Protein AF-A0A5P8Z3U8-F1 (afdb_monomer)

Radius of gyration: 17.89 Å; Cα contacts (8 Å, |Δi|>4): 23; chains: 1; bounding box: 40×23×46 Å

Solvent-accessible surface area (backbone atoms only — not comparable to full-atom values): 4540 Å² total; per-residue (Å²): 98,67,53,31,60,72,70,74,52,86,64,94,70,64,62,84,75,48,48,60,47,36,76,71,67,54,45,81,90,75,65,69,95,77,57,78,86,77,92,70,88,80,89,86,73,74,86,85,56,85,70,52,74,71,51,48,56,52,52,52,56,53,61,78,73,102

Secondary structure (DSSP, 8-state):
-HHHHTTS------HHHHHHHHHTTS-----GGGPPP---------TTS---HHHHHHHHHHHHT-

Foldseek 3Di:
DVCVLVVNDDDDDDCVVCVVCVVVVSDDDDPPVVRDDDPDDDDDDDPPDPDDPVVVVVVVVVVVVD

Mean predicted aligned error: 5.98 Å

pLDDT: mean 89.02, std 7.89, range [56.38, 97.5]

Sequence (66 aa):
MQAAIDGIGLALVPERLAARPIAEGRLETCLDAFCPSFPGFYLYYPGRLRPSSAFQVVLDALREHG

Structure (mmCIF, N/CA/C/O backbone):
data_AF-A0A5P8Z3U8-F1
#
_entry.id   AF-A0A5P8Z3U8-F1
#
loop_
_atom_site.group_PDB
_atom_site.id
_atom_site.type_symbol
_atom_site.label_atom_id
_atom_site.label_alt_id
_atom_site.label_comp_id
_atom_site.label_asym_id
_atom_site.label_entity_id
_atom_site.label_seq_id
_atom_site.pdbx_PDB_ins_code
_atom_site.Cartn_x
_atom_site.Cartn_y
_atom_site.Cartn_z
_atom_site.occupancy
_atom_site.B_iso_or_equiv
_atom_site.auth_seq_id
_atom_site.auth_comp_id
_atom_site.auth_asym_id
_atom_site.auth_atom_id
_atom_site.pdbx_PDB_model_num
ATOM 1 N N . MET A 1 1 ? 7.271 6.279 -4.1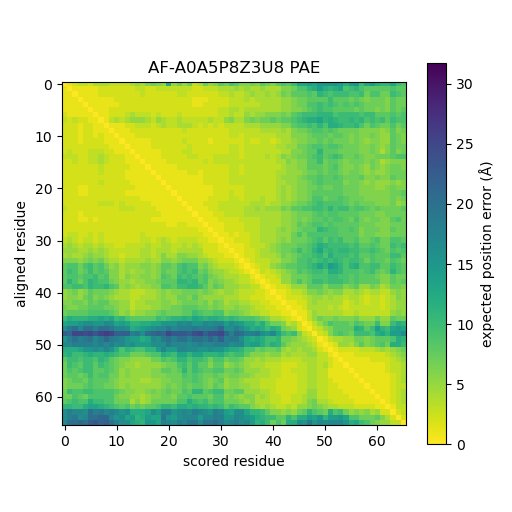95 1.00 88.94 1 MET A N 1
ATOM 2 C CA . MET A 1 1 ? 6.454 6.028 -5.404 1.00 88.94 1 MET A CA 1
ATOM 3 C C . MET A 1 1 ? 6.894 6.892 -6.580 1.00 88.94 1 MET A C 1
ATOM 5 O O . MET A 1 1 ? 7.205 6.312 -7.604 1.00 88.94 1 MET A O 1
ATOM 9 N N . GLN A 1 2 ? 6.992 8.224 -6.446 1.00 93.81 2 GLN A N 1
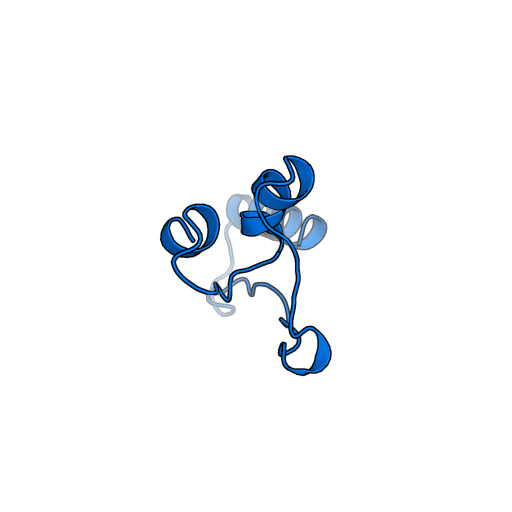ATOM 10 C CA . GLN A 1 2 ? 7.389 9.106 -7.561 1.00 93.81 2 GLN A CA 1
ATOM 11 C C . GLN A 1 2 ? 8.717 8.700 -8.229 1.00 93.81 2 GLN A C 1
ATOM 13 O O . GLN A 1 2 ? 8.749 8.526 -9.435 1.00 93.81 2 GLN A O 1
ATOM 18 N N . ALA A 1 3 ? 9.757 8.389 -7.448 1.00 94.44 3 ALA A N 1
ATOM 19 C CA . ALA A 1 3 ? 11.027 7.897 -7.993 1.00 94.44 3 ALA A CA 1
ATOM 20 C C . ALA A 1 3 ? 10.892 6.632 -8.867 1.00 94.44 3 ALA A C 1
ATOM 22 O O . ALA A 1 3 ? 11.629 6.490 -9.833 1.00 94.44 3 ALA A O 1
ATOM 23 N N . ALA A 1 4 ? 9.954 5.726 -8.563 1.00 96.56 4 ALA A N 1
ATOM 24 C CA . ALA A 1 4 ? 9.719 4.543 -9.394 1.00 96.56 4 ALA A CA 1
ATOM 25 C C . ALA A 1 4 ? 8.996 4.899 -10.700 1.00 96.56 4 ALA A C 1
ATOM 27 O O . ALA A 1 4 ? 9.341 4.385 -11.754 1.00 96.56 4 ALA A O 1
ATOM 28 N N . ILE A 1 5 ? 8.043 5.834 -10.635 1.00 95.88 5 ILE A N 1
ATOM 29 C CA . ILE A 1 5 ? 7.345 6.375 -11.811 1.00 95.88 5 ILE A CA 1
ATOM 30 C C . ILE A 1 5 ? 8.323 7.101 -12.745 1.00 95.88 5 ILE A C 1
ATOM 32 O O . ILE A 1 5 ? 8.184 7.023 -13.960 1.00 95.88 5 ILE A O 1
ATOM 36 N N . ASP A 1 6 ? 9.318 7.783 -12.178 1.00 96.75 6 ASP A N 1
ATOM 37 C CA . ASP A 1 6 ? 10.356 8.495 -12.928 1.00 96.75 6 ASP A CA 1
ATOM 38 C C . ASP A 1 6 ? 11.492 7.564 -13.410 1.00 96.75 6 ASP A C 1
ATOM 40 O O . ASP A 1 6 ? 12.463 8.033 -13.998 1.00 96.75 6 ASP A O 1
ATOM 44 N N . GLY A 1 7 ? 11.404 6.249 -13.157 1.00 94.81 7 GLY A N 1
ATOM 45 C CA . GLY A 1 7 ? 12.396 5.259 -13.598 1.00 94.81 7 GLY A CA 1
ATOM 46 C C . GLY A 1 7 ? 13.698 5.232 -12.786 1.00 94.81 7 GLY A C 1
ATOM 47 O O . GLY A 1 7 ? 14.699 4.684 -13.238 1.00 94.81 7 GLY A O 1
ATOM 48 N N . ILE A 1 8 ? 13.706 5.815 -11.586 1.00 96.25 8 ILE A N 1
ATOM 49 C CA . ILE A 1 8 ? 14.891 5.968 -10.722 1.00 96.25 8 ILE A CA 1
ATOM 50 C C . ILE A 1 8 ? 15.025 4.792 -9.728 1.00 96.25 8 ILE A C 1
ATOM 52 O O . ILE A 1 8 ? 16.032 4.670 -9.031 1.00 96.25 8 ILE A O 1
ATOM 56 N N . GLY A 1 9 ? 14.041 3.888 -9.647 1.00 94.50 9 GLY A N 1
ATOM 57 C CA . GLY A 1 9 ? 14.131 2.694 -8.800 1.00 94.50 9 GLY A CA 1
ATOM 58 C C . GLY A 1 9 ? 12.823 1.922 -8.640 1.00 94.50 9 GLY A C 1
ATOM 59 O O . GLY A 1 9 ? 11.889 2.085 -9.418 1.00 94.50 9 GLY A O 1
ATOM 60 N N . LEU A 1 10 ? 12.756 1.089 -7.597 1.00 95.25 10 LEU A N 1
ATOM 61 C CA . LEU A 1 10 ? 11.582 0.282 -7.245 1.00 95.25 10 LEU A CA 1
ATOM 62 C C . LEU A 1 10 ? 10.828 0.881 -6.051 1.00 95.25 10 LEU A C 1
ATOM 64 O O . LEU A 1 10 ? 11.400 1.594 -5.223 1.00 95.25 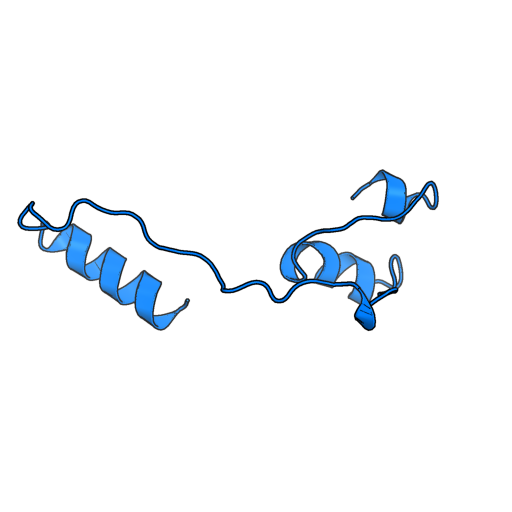10 LEU A O 1
ATOM 68 N N . ALA A 1 11 ? 9.536 0.571 -5.937 1.00 94.50 11 ALA A N 1
ATOM 69 C CA . ALA A 1 11 ? 8.714 0.962 -4.797 1.00 94.50 11 ALA A CA 1
ATOM 70 C C . ALA A 1 11 ? 7.940 -0.241 -4.250 1.00 94.50 11 ALA A C 1
ATOM 72 O O . ALA A 1 11 ? 7.183 -0.869 -4.980 1.00 94.50 11 ALA A O 1
ATOM 73 N N . LEU A 1 12 ? 8.083 -0.504 -2.949 1.00 93.19 12 LEU A N 1
ATOM 74 C CA . LEU A 1 12 ? 7.243 -1.449 -2.215 1.00 93.19 12 LEU A CA 1
ATOM 75 C C . LEU A 1 12 ? 6.115 -0.665 -1.535 1.00 93.19 12 LEU A C 1
ATOM 77 O O . LEU A 1 12 ? 6.337 0.017 -0.534 1.00 93.19 12 LEU A O 1
ATOM 81 N N . VAL A 1 13 ? 4.923 -0.692 -2.126 1.00 91.62 13 VAL A N 1
ATOM 82 C CA . VAL A 1 13 ? 3.735 0.037 -1.656 1.00 91.62 13 VAL A CA 1
ATOM 83 C C . VAL A 1 13 ? 2.491 -0.851 -1.775 1.00 91.62 13 VAL A C 1
ATOM 85 O O . VAL A 1 13 ? 2.496 -1.757 -2.602 1.00 91.62 13 VAL A O 1
ATOM 88 N N . PRO A 1 14 ? 1.415 -0.588 -1.008 1.00 90.56 14 PRO A N 1
ATOM 89 C CA . PRO A 1 14 ? 0.145 -1.298 -1.171 1.00 90.56 14 PRO A CA 1
ATOM 90 C C . PRO A 1 14 ? -0.396 -1.222 -2.604 1.00 90.56 14 PRO A C 1
ATOM 92 O O . PRO A 1 14 ? -0.340 -0.152 -3.223 1.00 90.56 14 PRO A O 1
ATOM 95 N N . GLU A 1 15 ? -1.010 -2.303 -3.095 1.00 89.56 15 GLU A N 1
ATOM 96 C CA . GLU A 1 15 ? -1.468 -2.420 -4.487 1.00 89.56 15 GLU A CA 1
ATOM 97 C C . GLU A 1 15 ? -2.416 -1.281 -4.873 1.00 89.56 15 GLU A C 1
ATOM 99 O O . GLU A 1 15 ? -2.295 -0.699 -5.951 1.00 89.56 15 GLU A O 1
ATOM 104 N N . ARG A 1 16 ? -3.303 -0.871 -3.955 1.00 90.06 16 ARG A N 1
ATOM 105 C CA . ARG A 1 16 ? -4.248 0.241 -4.172 1.00 90.06 16 ARG A CA 1
ATOM 106 C C . ARG A 1 16 ? -3.579 1.560 -4.568 1.00 90.06 16 ARG A C 1
ATOM 108 O O . ARG A 1 16 ? -4.200 2.368 -5.250 1.00 90.06 16 ARG A O 1
ATOM 115 N N . LEU A 1 17 ? -2.344 1.807 -4.121 1.00 92.75 17 LEU A N 1
ATOM 116 C CA . LEU A 1 17 ? -1.614 3.034 -4.451 1.00 92.75 17 LEU A CA 1
ATOM 117 C C . LEU A 1 17 ? -0.957 2.948 -5.834 1.00 92.75 17 LEU A C 1
ATOM 119 O O . LEU A 1 17 ? -0.869 3.961 -6.526 1.00 92.75 17 LEU A O 1
ATOM 123 N N . ALA A 1 18 ? -0.531 1.751 -6.245 1.00 94.00 18 ALA A N 1
ATOM 124 C CA . ALA A 1 18 ? 0.096 1.505 -7.542 1.00 94.00 18 ALA A CA 1
ATOM 125 C C . ALA A 1 18 ? -0.921 1.223 -8.665 1.00 94.00 18 ALA A C 1
ATOM 127 O O . ALA A 1 18 ? -0.586 1.385 -9.836 1.00 94.00 18 ALA A O 1
ATOM 128 N N . ALA A 1 19 ? -2.167 0.869 -8.324 1.00 95.25 19 ALA A N 1
ATOM 129 C CA . ALA A 1 19 ? -3.208 0.459 -9.267 1.00 95.25 19 ALA A CA 1
ATOM 130 C C . ALA A 1 19 ? -3.407 1.440 -10.431 1.00 95.25 19 ALA A C 1
ATOM 132 O O . ALA A 1 19 ? -3.458 1.030 -11.588 1.00 95.25 19 ALA A O 1
ATOM 133 N N . ARG A 1 20 ? -3.479 2.747 -10.144 1.00 96.56 20 ARG A N 1
ATOM 134 C CA . ARG A 1 20 ? -3.670 3.768 -11.182 1.00 96.56 20 ARG A CA 1
ATOM 135 C C . ARG A 1 20 ? -2.443 3.913 -12.098 1.00 96.56 20 ARG A C 1
ATOM 137 O O . ARG A 1 20 ? -2.620 3.774 -13.302 1.00 96.56 20 ARG A O 1
ATOM 144 N N . PRO A 1 21 ? -1.219 4.150 -11.589 1.00 96.00 21 PRO A N 1
ATOM 145 C CA . PRO A 1 21 ? -0.025 4.177 -12.434 1.00 96.00 21 PRO A CA 1
ATOM 146 C C . PRO A 1 21 ? 0.194 2.903 -13.262 1.00 96.00 21 PRO A C 1
ATOM 148 O O . PRO A 1 21 ? 0.647 3.009 -14.397 1.00 96.00 21 PRO A O 1
ATOM 151 N N . ILE A 1 22 ? -0.143 1.722 -12.729 1.00 96.69 22 ILE A N 1
ATOM 152 C CA . ILE A 1 22 ? -0.063 0.453 -13.470 1.00 96.69 22 ILE A CA 1
ATOM 153 C C . ILE A 1 22 ? -1.092 0.424 -14.605 1.00 96.69 22 ILE A C 1
ATOM 155 O O . ILE A 1 22 ? -0.743 0.132 -15.744 1.00 96.69 22 ILE A O 1
ATOM 159 N N . ALA A 1 23 ? -2.348 0.787 -14.327 1.00 97.50 23 ALA A N 1
ATOM 160 C CA . ALA A 1 23 ? -3.394 0.855 -15.349 1.00 97.50 23 ALA A CA 1
ATOM 161 C C . ALA A 1 23 ? -3.084 1.889 -16.449 1.00 97.50 23 ALA A C 1
ATOM 163 O O . ALA A 1 23 ? -3.452 1.697 -17.604 1.00 97.50 23 ALA A O 1
ATOM 164 N N . GLU A 1 24 ? -2.387 2.973 -16.100 1.00 97.31 24 GLU A N 1
ATOM 165 C CA . GLU A 1 24 ? -1.893 3.991 -17.036 1.00 97.31 24 GLU A CA 1
ATOM 166 C C . GLU A 1 24 ? -0.613 3.557 -17.788 1.00 97.31 24 GLU A C 1
ATOM 168 O O . GLU A 1 24 ? -0.109 4.321 -18.609 1.00 97.31 24 GLU A O 1
ATOM 173 N N . GLY A 1 25 ? -0.062 2.366 -17.515 1.00 96.38 25 GLY A N 1
ATOM 174 C CA . GLY A 1 25 ? 1.167 1.853 -18.138 1.00 96.38 25 GLY A CA 1
ATOM 175 C C . GLY A 1 25 ? 2.451 2.562 -17.694 1.00 96.38 25 GLY A C 1
ATOM 176 O O . GLY A 1 25 ? 3.485 2.449 -18.346 1.00 96.38 25 GLY A O 1
ATOM 177 N N . ARG A 1 26 ? 2.395 3.325 -16.598 1.00 96.81 26 ARG A N 1
ATOM 178 C CA . ARG A 1 26 ? 3.525 4.085 -16.040 1.00 96.81 26 ARG A CA 1
ATOM 179 C C . ARG A 1 26 ? 4.359 3.279 -15.050 1.00 96.81 26 ARG A C 1
ATOM 181 O O . ARG A 1 26 ? 5.449 3.711 -14.697 1.00 96.81 26 ARG A O 1
ATOM 188 N N . LEU A 1 27 ? 3.820 2.170 -14.553 1.00 96.81 27 LEU A N 1
ATOM 189 C CA . LEU A 1 27 ? 4.493 1.218 -13.675 1.00 96.81 27 LEU A CA 1
ATOM 190 C C . LEU A 1 27 ? 4.122 -0.208 -14.085 1.00 96.81 27 LEU A C 1
ATOM 192 O O . LEU A 1 27 ? 3.048 -0.441 -14.636 1.00 96.81 27 LEU A O 1
ATOM 196 N N . GLU A 1 28 ? 4.976 -1.157 -13.724 1.00 95.44 28 GLU A N 1
ATOM 197 C CA . GLU A 1 28 ? 4.720 -2.594 -13.808 1.00 95.44 28 GLU A CA 1
ATOM 198 C C . GLU A 1 28 ? 5.036 -3.269 -12.468 1.00 95.44 28 GLU A C 1
ATOM 200 O O . GLU A 1 28 ? 5.772 -2.721 -11.640 1.00 95.44 28 GLU A O 1
ATOM 205 N N . THR A 1 29 ? 4.447 -4.441 -12.225 1.00 94.50 29 THR A N 1
ATOM 206 C CA . THR A 1 29 ? 4.752 -5.252 -11.042 1.00 94.50 29 THR A CA 1
ATOM 207 C C . THR A 1 29 ? 6.001 -6.092 -11.286 1.00 94.50 29 THR A C 1
ATOM 209 O O . THR A 1 29 ? 6.252 -6.564 -12.393 1.00 94.50 29 THR A O 1
ATOM 212 N N . CYS A 1 30 ? 6.798 -6.293 -10.240 1.00 93.75 30 CYS A N 1
ATOM 213 C CA . CYS A 1 30 ? 7.990 -7.130 -10.295 1.00 93.75 30 CYS A CA 1
ATOM 214 C C . CYS A 1 30 ? 8.271 -7.740 -8.919 1.00 93.75 30 CYS A C 1
ATOM 216 O O . CYS A 1 30 ? 7.847 -7.194 -7.901 1.00 93.75 30 CYS A O 1
ATOM 218 N N . LEU A 1 31 ? 9.061 -8.820 -8.888 1.00 93.56 31 LEU A N 1
ATOM 219 C CA . LEU A 1 31 ? 9.490 -9.494 -7.655 1.00 93.56 31 LEU A CA 1
ATOM 220 C C . LEU A 1 31 ? 8.330 -10.042 -6.800 1.00 93.56 31 LEU A C 1
ATOM 222 O O . LEU A 1 31 ? 8.468 -10.135 -5.583 1.00 93.56 31 LEU A O 1
ATOM 226 N N . ASP A 1 32 ? 7.224 -10.469 -7.419 1.00 90.44 32 ASP A N 1
ATOM 227 C CA . ASP A 1 32 ? 6.039 -10.978 -6.705 1.00 90.44 32 ASP A CA 1
ATOM 228 C C . ASP A 1 32 ? 6.377 -12.117 -5.725 1.00 90.44 32 ASP A C 1
ATOM 230 O O . ASP A 1 32 ? 5.850 -12.172 -4.617 1.00 90.44 32 ASP A O 1
ATOM 234 N N . ALA A 1 33 ? 7.339 -12.979 -6.078 1.00 91.38 33 ALA A N 1
ATOM 235 C CA . ALA A 1 33 ? 7.815 -14.074 -5.224 1.00 91.38 33 ALA A CA 1
ATOM 236 C C . ALA A 1 33 ? 8.510 -13.617 -3.923 1.00 91.38 33 ALA A C 1
ATOM 238 O O . ALA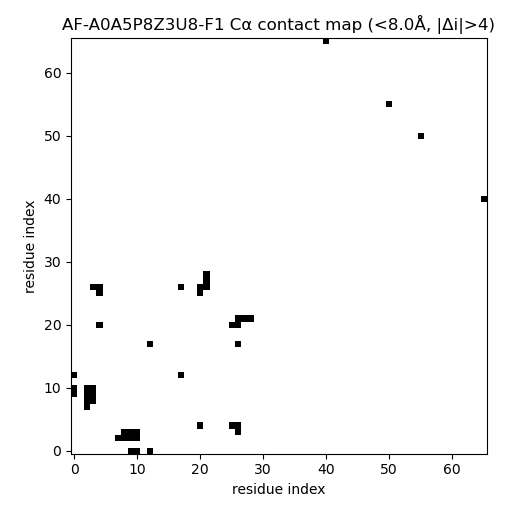 A 1 33 ? 8.681 -14.415 -3.004 1.00 91.38 33 ALA A O 1
ATOM 239 N N . PHE A 1 34 ? 8.930 -12.353 -3.847 1.00 90.38 34 PHE A N 1
ATOM 240 C CA . PHE A 1 34 ? 9.605 -11.758 -2.691 1.00 90.38 34 PHE A CA 1
ATOM 241 C C . PHE A 1 34 ? 8.688 -10.821 -1.894 1.00 90.38 34 PHE A C 1
ATOM 243 O O . PHE A 1 34 ? 9.132 -10.221 -0.913 1.00 90.38 34 PHE A O 1
ATOM 250 N N . CYS A 1 35 ? 7.424 -10.678 -2.300 1.00 87.06 35 CYS A N 1
ATOM 251 C CA . CYS A 1 35 ? 6.485 -9.778 -1.651 1.00 87.06 35 CYS A CA 1
ATOM 252 C C . CYS A 1 35 ? 5.780 -10.491 -0.480 1.00 87.06 35 CYS A C 1
ATOM 254 O O . CYS A 1 35 ? 5.165 -11.541 -0.685 1.00 87.06 35 CYS A O 1
ATOM 256 N N . PRO A 1 36 ? 5.858 -9.971 0.761 1.00 83.56 36 PRO A N 1
ATOM 257 C CA . PRO A 1 36 ? 5.156 -10.573 1.887 1.00 83.56 36 PRO A CA 1
ATOM 258 C C . PRO A 1 36 ? 3.641 -10.394 1.737 1.00 83.56 36 PRO A C 1
ATOM 260 O O . PRO A 1 36 ? 3.170 -9.353 1.280 1.00 83.56 36 PRO A O 1
ATOM 263 N N . SER A 1 37 ? 2.862 -11.377 2.194 1.00 83.50 37 SER A N 1
ATOM 264 C CA . SER A 1 37 ? 1.405 -11.242 2.255 1.00 83.50 37 SER A CA 1
ATOM 265 C C . SER A 1 37 ? 1.013 -10.107 3.202 1.00 83.50 37 SER A C 1
ATOM 267 O O . SER A 1 37 ? 1.411 -10.113 4.371 1.00 83.50 37 SER A O 1
ATOM 269 N N . PHE A 1 38 ? 0.197 -9.166 2.732 1.00 82.94 38 PHE A N 1
ATOM 270 C CA . PHE A 1 38 ? -0.373 -8.124 3.578 1.00 82.94 38 PHE A CA 1
ATOM 271 C C . PHE A 1 38 ? -1.631 -8.665 4.282 1.00 82.94 38 PHE A C 1
ATOM 273 O O . PHE A 1 38 ? -2.607 -8.973 3.601 1.00 82.94 38 PHE A O 1
ATOM 280 N N . PRO A 1 39 ? -1.655 -8.785 5.625 1.00 81.81 39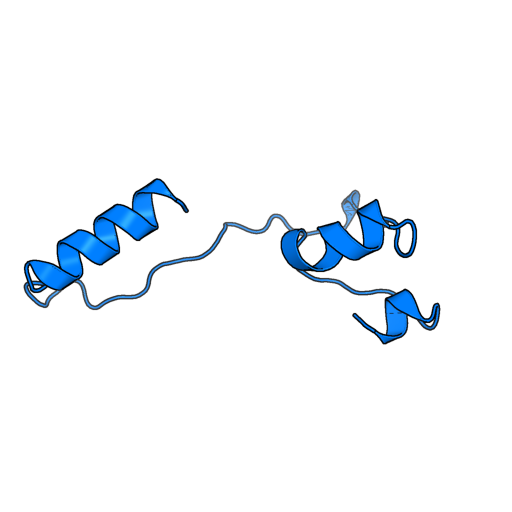 PRO A N 1
ATOM 281 C CA . PRO A 1 39 ? -2.782 -9.383 6.350 1.00 81.81 39 PRO A CA 1
ATOM 282 C C . PRO A 1 39 ? -4.032 -8.486 6.401 1.00 81.81 39 PRO A C 1
ATOM 284 O O . PRO A 1 39 ? -5.013 -8.842 7.050 1.00 81.81 39 PRO A O 1
ATOM 287 N N . GLY A 1 40 ? -4.000 -7.327 5.739 1.00 84.62 40 GLY A N 1
ATOM 288 C CA . GLY A 1 40 ? -5.070 -6.338 5.758 1.00 84.62 40 GLY A CA 1
ATOM 289 C C . GLY A 1 40 ? -4.874 -5.265 6.828 1.00 84.62 40 GLY A C 1
ATOM 290 O O . GLY A 1 40 ? -3.881 -5.227 7.559 1.00 84.62 40 GLY A O 1
ATOM 291 N N . PHE A 1 41 ? -5.837 -4.349 6.889 1.00 85.50 41 PHE A N 1
ATOM 292 C CA . PHE A 1 41 ? -5.875 -3.295 7.898 1.00 85.50 41 PHE A CA 1
ATOM 293 C C . PHE A 1 41 ? -6.614 -3.773 9.151 1.00 85.50 41 PHE A C 1
ATOM 295 O O . PHE A 1 41 ? -7.597 -4.504 9.068 1.00 85.50 41 PHE A O 1
ATOM 302 N N . TYR A 1 42 ? -6.173 -3.312 10.322 1.00 86.94 42 TYR A N 1
ATOM 303 C CA . TYR A 1 42 ? -6.822 -3.609 11.599 1.00 86.94 42 TYR A CA 1
ATOM 304 C C . TYR A 1 42 ? -7.511 -2.363 12.156 1.00 86.94 42 TYR A C 1
ATOM 306 O O . TYR A 1 42 ? -6.923 -1.282 12.203 1.00 86.94 42 TYR A O 1
ATOM 314 N N . LEU A 1 43 ? -8.743 -2.525 12.643 1.00 87.81 43 LEU A N 1
ATOM 315 C CA .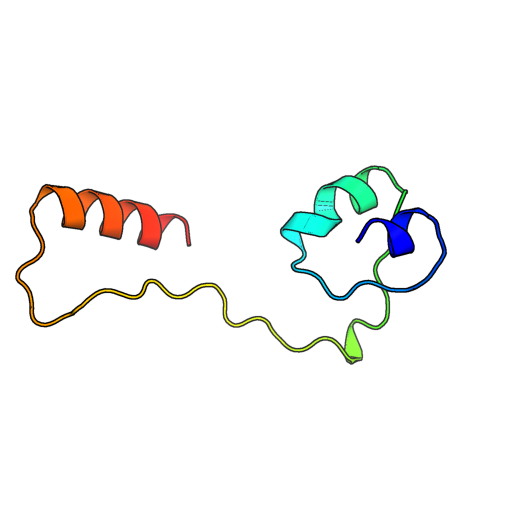 LEU A 1 43 ? -9.450 -1.491 13.397 1.00 87.81 43 LEU A CA 1
ATOM 316 C C . LEU A 1 43 ? -9.053 -1.574 14.874 1.00 87.81 43 LEU A C 1
ATOM 318 O O . LEU A 1 43 ? -9.425 -2.516 15.574 1.00 87.81 43 LEU A O 1
ATOM 322 N N . TYR A 1 44 ? -8.310 -0.580 15.361 1.00 88.31 44 TYR A N 1
ATOM 323 C CA . TYR A 1 44 ? -7.932 -0.487 16.770 1.00 88.31 44 TYR A CA 1
ATOM 324 C C . TYR A 1 44 ? -8.910 0.399 17.546 1.00 88.31 44 TYR A C 1
ATOM 326 O O . TYR A 1 44 ? -9.036 1.592 17.273 1.00 88.31 44 TYR A O 1
ATOM 334 N N . TYR A 1 45 ? -9.583 -0.178 18.543 1.00 86.88 45 TYR A N 1
ATOM 335 C CA . TYR A 1 45 ? -10.452 0.543 19.472 1.00 86.88 45 TYR A CA 1
ATOM 336 C C . TYR A 1 45 ? -10.493 -0.161 20.844 1.00 86.88 45 TYR A C 1
ATOM 338 O O . TYR A 1 45 ? -10.307 -1.379 20.924 1.00 86.88 45 TYR A O 1
ATOM 346 N N . PRO A 1 46 ? -10.721 0.568 21.952 1.00 83.50 46 PRO A N 1
ATOM 347 C CA . PRO A 1 46 ? -10.724 -0.020 23.288 1.00 83.50 46 PRO A CA 1
ATOM 348 C C . PRO A 1 46 ? -11.967 -0.891 23.517 1.00 83.50 46 PRO A C 1
ATOM 350 O O . PRO A 1 46 ? -13.071 -0.387 23.706 1.00 83.50 46 PRO A O 1
ATOM 353 N N . GLY A 1 47 ? -11.782 -2.210 23.593 1.00 73.88 47 GLY A N 1
ATOM 354 C CA . GLY A 1 47 ? -12.880 -3.173 23.779 1.00 73.88 47 GLY A CA 1
ATOM 355 C C . GLY A 1 47 ? -13.577 -3.143 25.149 1.00 73.88 47 GLY A C 1
ATOM 356 O O . GLY A 1 47 ? -14.582 -3.820 25.332 1.00 73.88 47 GLY A O 1
ATOM 357 N N . ARG A 1 48 ? -13.058 -2.383 26.125 1.00 75.19 48 ARG A N 1
ATOM 358 C CA . ARG A 1 48 ? -13.628 -2.285 27.486 1.00 75.19 48 ARG A CA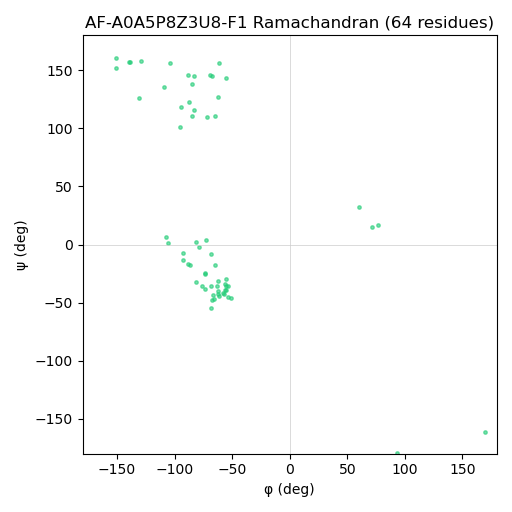 1
ATOM 359 C C . ARG A 1 48 ? -14.607 -1.122 27.659 1.00 75.19 48 ARG A C 1
ATOM 361 O O . ARG A 1 48 ? -15.317 -1.087 28.661 1.00 75.19 48 ARG A O 1
ATOM 368 N N . LEU A 1 49 ? -14.648 -0.174 26.721 1.00 76.00 49 LEU A N 1
ATOM 369 C CA . LEU A 1 49 ? -15.666 0.873 26.725 1.00 76.00 49 LEU A CA 1
ATOM 370 C C . LEU A 1 49 ? -16.927 0.355 26.039 1.00 76.00 49 LEU A C 1
ATOM 372 O O . LEU A 1 49 ? -16.839 -0.268 24.985 1.00 76.00 49 LEU A O 1
ATOM 376 N N . ARG A 1 50 ? -18.102 0.658 26.607 1.00 79.62 50 ARG A N 1
ATOM 377 C CA . ARG A 1 50 ? -19.363 0.531 25.867 1.00 79.62 50 ARG A CA 1
ATOM 378 C C . ARG A 1 50 ? -19.315 1.539 24.719 1.00 79.62 50 ARG A C 1
ATOM 380 O O . ARG A 1 50 ? -19.343 2.739 25.004 1.00 79.62 50 ARG A O 1
ATOM 387 N N . PRO A 1 51 ? -19.208 1.100 23.455 1.00 80.19 51 PRO A N 1
ATOM 388 C CA . PRO A 1 51 ? -19.154 2.036 22.351 1.00 80.19 51 PRO A CA 1
ATOM 389 C C . PRO A 1 51 ? -20.509 2.727 22.230 1.00 80.19 51 PRO A C 1
ATOM 391 O O . PRO A 1 51 ? -21.548 2.118 22.503 1.00 80.19 51 PRO A O 1
ATOM 394 N N . SER A 1 52 ? -20.510 4.003 21.853 1.00 87.12 52 SER A N 1
ATOM 395 C CA . SER A 1 52 ? -21.763 4.703 21.578 1.00 87.12 52 SER A CA 1
ATOM 396 C C . SER A 1 52 ? -22.499 4.025 20.417 1.00 87.12 52 SER A C 1
ATOM 398 O O . SER A 1 52 ? -21.880 3.381 19.567 1.00 87.12 52 SER A O 1
ATOM 400 N N . SER A 1 53 ? -23.821 4.193 20.348 1.00 88.88 53 SER A N 1
ATOM 401 C CA . SER A 1 53 ? -24.617 3.703 19.213 1.00 88.88 53 SER A CA 1
ATOM 402 C C . SER A 1 53 ? -24.094 4.241 17.877 1.00 88.88 53 SER A C 1
ATOM 404 O O . SER A 1 53 ? -23.990 3.492 16.914 1.00 88.88 53 SER A O 1
ATOM 406 N N . ALA A 1 54 ? -23.672 5.508 17.842 1.00 90.44 54 ALA A N 1
ATOM 407 C CA . ALA A 1 54 ? -23.044 6.110 16.670 1.00 90.44 54 ALA A CA 1
ATOM 408 C C . ALA A 1 54 ? -21.722 5.422 16.283 1.00 90.44 54 ALA A C 1
ATOM 410 O O . ALA A 1 54 ? -21.467 5.205 15.102 1.00 90.44 54 ALA A O 1
ATOM 411 N N . PHE A 1 55 ? -20.890 5.045 17.260 1.00 89.75 55 PHE A N 1
ATOM 412 C CA . PHE A 1 55 ? -19.637 4.341 16.983 1.00 89.75 55 PHE A CA 1
ATOM 413 C C . PHE A 1 55 ? -19.874 2.923 16.456 1.00 89.75 55 PHE A C 1
ATOM 415 O O . PHE A 1 55 ? -19.134 2.484 15.583 1.00 89.75 55 PHE A O 1
ATOM 422 N N . GLN A 1 56 ? -20.908 2.225 16.939 1.00 88.88 56 GLN A N 1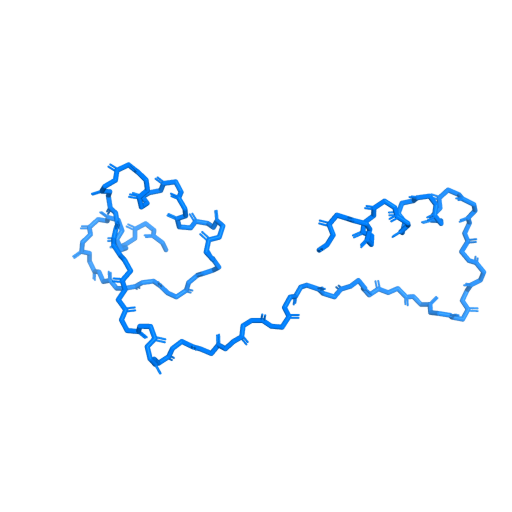
ATOM 423 C CA . GLN A 1 56 ? -21.266 0.903 16.412 1.00 88.88 56 GLN A CA 1
ATOM 424 C C . GLN A 1 56 ? -21.635 0.964 14.929 1.00 88.88 56 GLN A C 1
ATOM 426 O O . GLN A 1 56 ? -21.105 0.184 14.152 1.00 88.88 56 GLN A O 1
ATOM 431 N N . VAL A 1 57 ? -22.434 1.954 14.514 1.00 92.38 57 VAL A N 1
ATOM 432 C CA . VAL A 1 57 ? -22.785 2.140 13.093 1.00 92.38 57 VAL A CA 1
ATOM 433 C C . VAL A 1 57 ? -21.535 2.316 12.222 1.00 92.38 57 VAL A C 1
ATOM 435 O O . VAL A 1 57 ? -21.439 1.729 11.147 1.00 92.38 57 VAL A O 1
ATOM 438 N N . VAL A 1 58 ? -20.552 3.093 12.687 1.00 91.50 58 VAL A N 1
ATOM 439 C CA . VAL A 1 58 ? -19.275 3.269 11.974 1.00 91.50 58 VAL A CA 1
ATOM 440 C C . VAL A 1 58 ? -18.466 1.972 11.952 1.00 91.50 58 VAL A C 1
ATOM 442 O O . VAL A 1 58 ? -17.903 1.619 10.919 1.00 91.50 58 VAL A O 1
ATOM 445 N N . LEU A 1 59 ? -18.399 1.259 13.077 1.00 89.62 59 LEU A N 1
ATOM 446 C CA . LEU A 1 59 ? -17.669 -0.001 13.194 1.00 89.62 59 LEU A CA 1
ATOM 447 C C . LEU A 1 59 ? -18.235 -1.078 12.262 1.00 89.62 59 LEU A C 1
ATOM 449 O O . LEU A 1 59 ? -17.459 -1.776 11.614 1.00 89.62 59 LEU A O 1
ATOM 453 N N . ASP A 1 60 ? -19.559 -1.188 12.181 1.00 89.00 60 ASP A N 1
ATOM 454 C CA . ASP A 1 60 ? -20.247 -2.138 11.310 1.00 89.00 60 ASP A CA 1
ATOM 455 C C . ASP A 1 60 ? -19.995 -1.793 9.837 1.00 89.00 60 ASP A C 1
ATOM 457 O O . ASP A 1 60 ? -19.534 -2.646 9.078 1.00 89.00 60 ASP A O 1
ATOM 461 N N . ALA A 1 61 ? -20.134 -0.516 9.458 1.00 90.88 61 ALA A N 1
ATOM 462 C CA . ALA A 1 61 ? -19.832 -0.063 8.101 1.00 90.88 61 ALA A CA 1
ATOM 463 C C . ALA A 1 61 ? -18.376 -0.356 7.689 1.00 90.88 61 ALA A C 1
ATOM 465 O O . ALA A 1 61 ? -18.124 -0.803 6.571 1.00 90.88 61 ALA A O 1
ATOM 466 N N . LEU A 1 62 ? -17.409 -0.139 8.587 1.00 89.00 62 LEU A N 1
ATOM 467 C CA . LEU A 1 62 ? -15.991 -0.393 8.310 1.00 89.00 62 LEU A CA 1
ATOM 468 C C . LEU A 1 62 ? -15.630 -1.885 8.291 1.00 89.00 62 LEU A C 1
ATOM 470 O O . LEU A 1 62 ? -14.651 -2.250 7.649 1.00 89.00 62 LEU A O 1
ATOM 474 N N . ARG A 1 63 ? -16.387 -2.746 8.981 1.00 84.06 63 ARG A N 1
ATOM 475 C CA . ARG A 1 63 ? -16.198 -4.206 8.945 1.00 84.06 63 ARG A CA 1
ATOM 476 C C . ARG A 1 63 ? -16.735 -4.839 7.669 1.00 84.06 63 ARG A C 1
ATOM 478 O O . ARG A 1 63 ? -16.141 -5.795 7.191 1.00 84.06 63 ARG A O 1
ATOM 485 N N . GLU A 1 64 ? -17.840 -4.327 7.136 1.00 76.00 64 GLU A N 1
ATOM 486 C CA . GLU A 1 64 ? -18.448 -4.841 5.901 1.00 76.00 64 GLU A CA 1
ATOM 487 C C . GLU A 1 64 ? -17.653 -4.470 4.638 1.00 76.00 64 GLU A C 1
ATOM 489 O O . GLU A 1 64 ? -17.743 -5.169 3.633 1.00 76.00 64 GLU A O 1
ATOM 494 N N . HIS A 1 65 ? -16.873 -3.383 4.689 1.00 62.09 65 HIS A N 1
ATO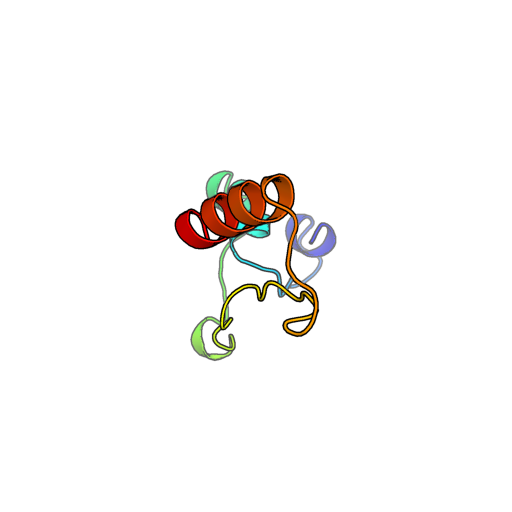M 495 C CA . HIS A 1 65 ? -16.105 -2.846 3.554 1.00 62.09 65 HIS A CA 1
ATOM 496 C C . HIS A 1 65 ? -14.586 -3.082 3.664 1.00 62.09 65 HIS A C 1
ATOM 498 O O . HIS A 1 65 ? -13.827 -2.514 2.873 1.00 62.09 65 HIS A O 1
ATOM 504 N N . GLY A 1 66 ? -14.150 -3.840 4.676 1.00 56.38 66 GLY A N 1
ATOM 505 C CA . GLY A 1 66 ? -12.746 -4.169 4.944 1.00 56.38 66 GLY A CA 1
ATOM 506 C C . GLY A 1 66 ? -12.215 -5.315 4.100 1.00 56.38 66 GLY A C 1
ATOM 507 O O . GLY A 1 66 ? -12.998 -6.244 3.805 1.00 56.38 66 GLY A O 1
#